Protein AF-A0A4R8LG93-F1 (afdb_monomer)

Sequence (66 aa):
MIHLREEFIKRYLQDVSIRQVAEDIGVSTSMMYLLIQKKRNPGNKVISKILHYYKLPFEEVFSTES

Structure (mmCIF, N/CA/C/O backbone):
data_AF-A0A4R8LG93-F1
#
_entry.id   AF-A0A4R8LG93-F1
#
loop_
_atom_site.group_PDB
_atom_site.id
_atom_site.type_symbol
_atom_site.label_atom_id
_atom_site.label_alt_id
_atom_site.label_comp_id
_atom_site.label_asym_id
_atom_site.label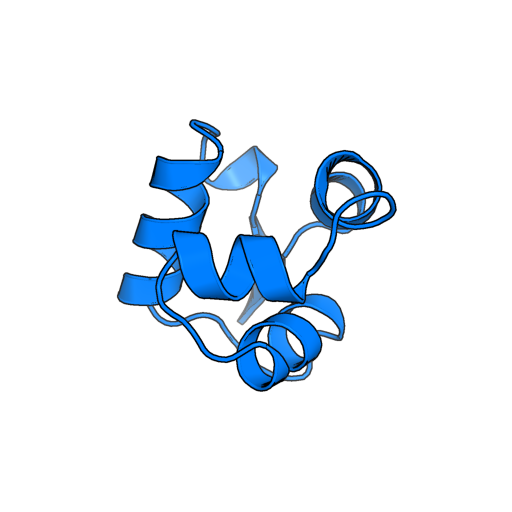_entity_id
_atom_site.label_seq_id
_atom_site.pdbx_PDB_ins_code
_atom_site.Cartn_x
_atom_site.Cartn_y
_atom_site.Cartn_z
_atom_site.occupancy
_atom_site.B_iso_or_equiv
_atom_site.auth_seq_id
_atom_site.auth_comp_id
_atom_site.auth_asym_id
_atom_site.auth_atom_id
_atom_site.pdbx_PDB_model_num
ATOM 1 N N . MET A 1 1 ? 13.603 1.415 -8.970 1.00 87.00 1 MET A N 1
ATOM 2 C CA . MET A 1 1 ? 13.070 0.722 -7.769 1.00 87.00 1 MET A CA 1
ATOM 3 C C . MET A 1 1 ? 11.581 1.062 -7.603 1.00 87.00 1 MET A C 1
ATOM 5 O O . MET A 1 1 ? 11.220 2.177 -7.953 1.00 87.00 1 MET A O 1
ATOM 9 N N . ILE A 1 2 ? 10.706 0.133 -7.168 1.00 94.94 2 ILE A N 1
ATOM 10 C CA . ILE A 1 2 ? 9.248 0.390 -7.023 1.00 94.94 2 ILE A CA 1
ATOM 11 C C . ILE A 1 2 ? 8.907 0.666 -5.555 1.00 94.94 2 ILE A C 1
ATOM 13 O O . ILE A 1 2 ? 9.217 -0.161 -4.697 1.00 94.94 2 ILE A O 1
ATOM 17 N N . HIS A 1 3 ? 8.209 1.767 -5.276 1.00 96.12 3 HIS A N 1
ATOM 18 C CA . HIS A 1 3 ? 7.789 2.158 -3.925 1.00 96.12 3 HIS A CA 1
ATOM 19 C C . HIS A 1 3 ? 6.346 2.650 -3.893 1.00 96.12 3 HIS A C 1
ATOM 21 O O . HIS A 1 3 ? 5.809 3.045 -4.920 1.00 96.12 3 HIS A O 1
ATOM 27 N N . LEU A 1 4 ? 5.724 2.651 -2.710 1.00 96.44 4 LEU A N 1
ATOM 28 C CA . LEU A 1 4 ? 4.442 3.329 -2.506 1.00 96.44 4 LEU A CA 1
ATOM 29 C C . LEU A 1 4 ? 4.627 4.849 -2.621 1.00 96.44 4 LEU A C 1
ATOM 31 O O . LEU A 1 4 ? 5.588 5.401 -2.074 1.00 96.44 4 LEU A O 1
ATOM 35 N N . ARG A 1 5 ? 3.694 5.518 -3.302 1.00 96.44 5 ARG A N 1
ATOM 36 C CA . ARG A 1 5 ? 3.655 6.981 -3.385 1.00 96.44 5 ARG A CA 1
ATOM 37 C C . ARG A 1 5 ? 3.334 7.594 -2.032 1.00 96.44 5 ARG A C 1
ATOM 39 O O . ARG A 1 5 ? 2.524 7.070 -1.269 1.00 96.44 5 ARG A O 1
ATOM 46 N N . GLU A 1 6 ? 3.945 8.735 -1.747 1.00 94.88 6 GLU A N 1
ATOM 47 C CA . GLU A 1 6 ? 3.730 9.427 -0.479 1.00 94.88 6 GLU A CA 1
ATOM 48 C C . GLU A 1 6 ? 2.289 9.935 -0.356 1.00 94.88 6 GLU A C 1
ATOM 50 O O . GLU A 1 6 ? 1.681 9.839 0.709 1.00 94.88 6 GLU A O 1
ATOM 55 N N . GLU A 1 7 ? 1.710 10.404 -1.459 1.00 95.75 7 GLU A N 1
ATOM 56 C CA . GLU A 1 7 ? 0.325 10.864 -1.534 1.00 95.75 7 GLU A CA 1
ATOM 57 C C . GLU A 1 7 ? -0.657 9.719 -1.284 1.00 95.75 7 GLU A C 1
ATOM 59 O O . GLU A 1 7 ? -1.635 9.893 -0.557 1.00 95.75 7 GLU A O 1
ATOM 64 N N . PHE A 1 8 ? -0.363 8.529 -1.817 1.00 96.62 8 PHE A N 1
ATOM 65 C CA . PHE A 1 8 ? -1.137 7.324 -1.540 1.00 96.62 8 PHE A CA 1
ATOM 66 C C . PHE A 1 8 ? -1.078 6.955 -0.053 1.00 96.62 8 PHE A C 1
ATOM 68 O O . PHE A 1 8 ? -2.117 6.729 0.565 1.00 96.62 8 PHE A O 1
ATOM 75 N N . ILE A 1 9 ? 0.120 6.949 0.546 1.00 95.25 9 ILE A N 1
ATOM 76 C CA . ILE A 1 9 ? 0.292 6.648 1.975 1.00 95.25 9 ILE A CA 1
ATOM 77 C C . ILE A 1 9 ? -0.503 7.644 2.830 1.00 95.25 9 ILE A C 1
ATOM 79 O O . ILE A 1 9 ? -1.264 7.229 3.701 1.00 95.25 9 ILE A O 1
ATOM 83 N N . LYS A 1 10 ? -0.370 8.949 2.565 1.00 94.44 10 LYS A N 1
ATOM 84 C CA . LYS A 1 10 ? -1.093 9.998 3.301 1.00 94.44 10 LYS A CA 1
ATOM 85 C C . LYS A 1 10 ? -2.605 9.833 3.187 1.00 94.44 10 LYS A C 1
ATOM 87 O O . LYS A 1 10 ? -3.312 9.877 4.182 1.00 94.44 10 LYS A O 1
ATOM 92 N N . ARG A 1 11 ? -3.103 9.585 1.978 1.00 94.31 11 ARG A N 1
ATOM 93 C CA . ARG A 1 11 ? -4.543 9.532 1.714 1.00 94.31 11 ARG A CA 1
ATOM 94 C C . ARG A 1 11 ? -5.220 8.253 2.200 1.00 94.31 11 ARG A C 1
ATOM 96 O O . ARG A 1 11 ? -6.375 8.308 2.603 1.00 94.31 11 ARG A O 1
ATOM 103 N N . TYR A 1 12 ? -4.537 7.112 2.119 1.00 93.88 12 TYR A N 1
ATOM 104 C CA . TYR A 1 12 ? -5.170 5.801 2.299 1.00 93.88 12 TYR A CA 1
ATOM 105 C C . TYR A 1 12 ? -4.610 4.979 3.454 1.00 93.88 12 TYR A C 1
ATOM 107 O O . TYR A 1 12 ? -5.226 3.978 3.813 1.00 93.88 12 TYR A O 1
ATOM 115 N N . LEU A 1 13 ? -3.453 5.354 4.007 1.00 91.38 13 LEU A N 1
ATOM 116 C CA . LEU A 1 13 ? -2.751 4.574 5.028 1.00 91.38 13 LEU A CA 1
ATOM 117 C C . LEU A 1 13 ? -2.525 5.328 6.353 1.00 91.38 13 LEU A C 1
ATOM 119 O O . LEU A 1 13 ? -2.151 4.681 7.326 1.00 91.38 13 LEU A O 1
ATOM 123 N N . GLN A 1 14 ? -2.755 6.648 6.433 1.00 83.56 14 GLN A N 1
ATOM 124 C CA . GLN A 1 14 ? -2.573 7.409 7.684 1.00 83.56 14 GLN A CA 1
ATOM 125 C C . GLN A 1 14 ? -3.642 7.117 8.743 1.00 83.56 14 GLN A C 1
ATOM 127 O O . GLN A 1 14 ? -3.287 6.853 9.888 1.00 83.56 14 GLN A O 1
ATOM 132 N N . ASP A 1 15 ? -4.921 7.121 8.359 1.00 82.62 15 ASP A N 1
ATOM 133 C CA . ASP A 1 15 ? -6.046 7.028 9.307 1.00 82.62 15 ASP A CA 1
ATOM 134 C C . ASP A 1 15 ? -6.700 5.637 9.353 1.00 82.62 15 ASP A C 1
ATOM 136 O O . ASP A 1 15 ? -7.747 5.441 9.971 1.00 82.62 15 ASP A O 1
ATOM 140 N N . VAL A 1 16 ? -6.096 4.643 8.697 1.00 83.31 16 VAL A N 1
ATOM 141 C CA . VAL A 1 16 ? -6.594 3.261 8.683 1.00 83.31 16 VAL A CA 1
ATOM 142 C C . VAL A 1 16 ? -5.721 2.353 9.539 1.00 83.31 16 VAL A C 1
ATOM 144 O O . VAL A 1 16 ? -4.512 2.541 9.683 1.00 83.31 16 VAL A O 1
ATOM 147 N N . SER A 1 17 ? -6.321 1.286 10.060 1.00 93.56 17 SER A N 1
ATOM 148 C CA . SER A 1 17 ? -5.558 0.215 10.695 1.00 93.56 17 SER A CA 1
ATOM 149 C C . SER A 1 17 ? -4.719 -0.516 9.642 1.00 93.56 17 SER A C 1
ATOM 151 O O . SER A 1 17 ? -5.234 -1.342 8.890 1.00 93.56 17 SER A O 1
ATOM 153 N N . ILE A 1 18 ? -3.406 -0.257 9.612 1.00 94.38 18 ILE A N 1
ATOM 154 C CA . ILE A 1 18 ? -2.452 -0.967 8.735 1.00 94.38 18 ILE A CA 1
ATOM 155 C C . ILE A 1 18 ? -2.540 -2.482 8.919 1.00 94.38 18 ILE A C 1
ATOM 157 O O . ILE A 1 18 ? -2.368 -3.233 7.962 1.00 94.38 18 ILE A O 1
ATOM 161 N N . ARG A 1 19 ? -2.832 -2.940 10.142 1.00 95.38 19 ARG A N 1
ATOM 162 C CA . ARG A 1 19 ? -3.076 -4.355 10.430 1.00 95.38 19 ARG A CA 1
ATOM 163 C C . ARG A 1 19 ? -4.269 -4.888 9.639 1.00 95.38 19 ARG A C 1
ATOM 165 O O . ARG A 1 19 ? -4.130 -5.943 9.036 1.00 95.38 19 ARG A O 1
ATOM 172 N N . GLN A 1 20 ? -5.387 -4.162 9.630 1.00 95.31 20 GLN A N 1
ATOM 173 C CA . GLN A 1 20 ? -6.583 -4.573 8.894 1.00 95.31 20 GLN A CA 1
ATOM 174 C C . GLN A 1 20 ? -6.307 -4.613 7.391 1.00 95.31 20 GLN A C 1
ATOM 176 O O . GLN A 1 20 ? -6.541 -5.631 6.758 1.00 95.31 20 GLN A O 1
ATOM 181 N N . VAL A 1 21 ? -5.692 -3.561 6.838 1.00 95.81 21 VAL A N 1
ATOM 182 C CA . VAL A 1 21 ? -5.319 -3.534 5.413 1.00 95.81 21 VAL A CA 1
ATOM 183 C C . VAL A 1 21 ? -4.407 -4.709 5.063 1.00 95.81 21 VAL A C 1
ATOM 185 O O . VAL A 1 21 ? -4.607 -5.362 4.045 1.00 95.81 21 VAL A O 1
ATOM 188 N N . ALA A 1 22 ? -3.403 -4.992 5.899 1.00 96.00 22 ALA A N 1
ATOM 189 C CA . ALA A 1 22 ? -2.490 -6.108 5.683 1.00 96.00 22 ALA A CA 1
ATOM 190 C C . ALA A 1 22 ? -3.229 -7.456 5.669 1.00 96.00 22 ALA A C 1
ATOM 192 O O . ALA A 1 22 ? -2.964 -8.283 4.796 1.00 96.00 22 ALA A O 1
ATOM 193 N N . GLU A 1 23 ? -4.165 -7.653 6.597 1.00 96.75 23 GLU A N 1
ATOM 194 C CA . GLU A 1 23 ? -5.024 -8.835 6.672 1.00 96.75 23 GLU A CA 1
ATOM 195 C C . GLU A 1 23 ? -5.904 -8.973 5.422 1.00 96.75 23 GLU A C 1
ATOM 197 O O . GLU A 1 23 ? -5.866 -10.016 4.768 1.00 96.75 23 GLU A O 1
ATOM 202 N N . ASP A 1 24 ? -6.578 -7.896 5.014 1.00 96.19 24 ASP A N 1
ATOM 203 C CA . ASP A 1 24 ? -7.491 -7.877 3.867 1.00 96.19 24 ASP A CA 1
ATOM 204 C C . ASP A 1 24 ? -6.773 -8.174 2.545 1.00 96.19 24 ASP A C 1
ATOM 206 O O . ASP A 1 24 ? -7.269 -8.919 1.697 1.00 96.19 24 ASP A O 1
ATOM 210 N N . ILE A 1 25 ? -5.561 -7.640 2.365 1.00 95.56 25 ILE A N 1
ATOM 211 C CA . ILE A 1 25 ? -4.745 -7.940 1.182 1.00 95.56 25 ILE A CA 1
ATOM 212 C C . ILE A 1 25 ? -3.948 -9.245 1.344 1.00 95.56 25 ILE A C 1
ATOM 214 O O . ILE A 1 25 ? -3.277 -9.686 0.407 1.00 95.56 25 ILE A O 1
ATOM 218 N N . GLY A 1 26 ? -3.986 -9.893 2.510 1.00 95.88 26 GLY A N 1
ATOM 219 C CA . GLY A 1 26 ? -3.299 -11.147 2.812 1.00 95.88 26 GLY A CA 1
ATOM 220 C C . GLY A 1 26 ? -1.771 -11.044 2.767 1.00 95.88 26 GLY A C 1
ATOM 221 O O . GLY A 1 26 ? -1.117 -11.812 2.048 1.00 95.88 26 GLY A O 1
ATOM 222 N N . VAL A 1 27 ? -1.200 -10.072 3.478 1.00 95.50 27 VAL A N 1
ATOM 223 C CA . VAL A 1 27 ? 0.240 -9.929 3.755 1.00 95.50 27 VAL A CA 1
ATOM 224 C C . VAL A 1 27 ? 0.460 -9.690 5.252 1.00 95.50 27 VAL A C 1
ATOM 226 O O . VAL A 1 27 ? -0.468 -9.363 5.982 1.00 95.50 27 VAL A O 1
ATOM 229 N N . SER A 1 28 ? 1.692 -9.831 5.745 1.00 96.38 28 SER A N 1
ATOM 230 C CA . SER A 1 28 ? 1.968 -9.498 7.145 1.00 96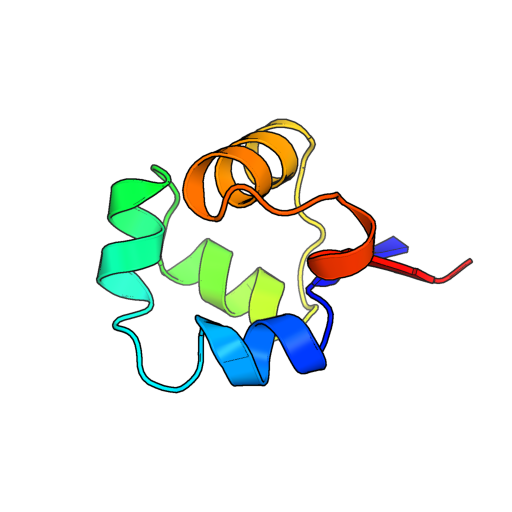.38 28 SER A CA 1
ATOM 231 C C . SER A 1 28 ? 1.955 -7.981 7.374 1.00 96.38 28 SER A C 1
ATOM 233 O O . SER A 1 28 ? 2.432 -7.208 6.540 1.00 96.38 28 SER A O 1
ATOM 235 N N . THR A 1 29 ? 1.509 -7.540 8.552 1.00 96.69 29 THR A N 1
ATOM 236 C CA . THR A 1 29 ? 1.588 -6.125 8.961 1.00 96.69 29 THR A CA 1
ATOM 237 C C . THR A 1 29 ? 3.024 -5.595 8.901 1.00 96.69 29 THR A C 1
ATOM 239 O O . THR A 1 29 ? 3.264 -4.468 8.476 1.00 96.69 29 THR A O 1
ATOM 242 N N . SER A 1 30 ? 4.007 -6.432 9.256 1.00 96.81 30 SER A N 1
ATOM 243 C CA . SER A 1 30 ? 5.432 -6.099 9.153 1.00 96.81 30 SER A CA 1
ATOM 244 C C . SER A 1 30 ? 5.872 -5.812 7.715 1.00 96.81 30 SER A C 1
ATOM 246 O O . SER A 1 30 ? 6.629 -4.871 7.491 1.00 96.81 30 SER A O 1
ATOM 248 N N . MET A 1 31 ? 5.370 -6.569 6.733 1.00 96.38 31 MET A N 1
ATOM 249 C CA . MET A 1 31 ? 5.625 -6.301 5.318 1.00 96.38 31 MET A CA 1
ATOM 250 C C . MET A 1 31 ? 5.069 -4.931 4.930 1.00 96.38 31 MET A C 1
ATOM 252 O O . MET A 1 31 ? 5.800 -4.147 4.335 1.00 96.38 31 MET A O 1
ATOM 256 N N . MET A 1 32 ? 3.826 -4.614 5.308 1.00 96.06 32 MET A N 1
ATOM 257 C CA . MET A 1 32 ? 3.230 -3.306 5.010 1.00 96.06 32 MET A CA 1
ATOM 258 C C . MET A 1 32 ? 4.057 -2.150 5.571 1.00 96.06 32 MET A C 1
ATOM 260 O O . MET A 1 32 ? 4.348 -1.208 4.837 1.00 96.06 32 MET A O 1
ATOM 264 N N . TYR A 1 33 ? 4.526 -2.240 6.819 1.00 96.44 33 TYR A N 1
ATOM 265 C CA . TYR A 1 33 ? 5.406 -1.212 7.385 1.00 96.44 33 TYR A CA 1
ATOM 266 C C . TYR A 1 33 ? 6.723 -1.060 6.617 1.00 96.44 33 TYR A C 1
ATOM 268 O O . TYR A 1 33 ? 7.172 0.065 6.406 1.00 96.44 33 TYR A O 1
ATOM 276 N N . LEU A 1 34 ? 7.333 -2.158 6.157 1.00 96.56 34 LEU A N 1
ATOM 277 C CA . LEU A 1 34 ? 8.550 -2.088 5.342 1.00 96.56 34 LEU A CA 1
ATOM 278 C C . LEU A 1 34 ? 8.305 -1.408 3.988 1.00 96.56 34 LEU A C 1
ATOM 280 O O . LEU A 1 34 ? 9.175 -0.673 3.524 1.00 96.56 34 LEU A O 1
ATOM 284 N N . LEU A 1 35 ? 7.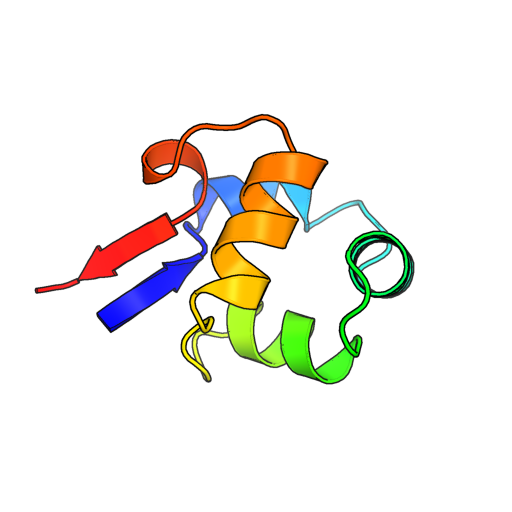136 -1.623 3.375 1.00 95.81 35 LEU A N 1
ATOM 285 C CA . LEU A 1 35 ? 6.747 -0.957 2.128 1.00 95.81 35 LEU A CA 1
ATOM 286 C C . LEU A 1 35 ? 6.500 0.542 2.342 1.00 95.81 35 LEU A C 1
ATOM 288 O O . LEU A 1 35 ? 7.023 1.354 1.584 1.00 95.81 35 LEU A O 1
ATOM 292 N N . ILE A 1 36 ? 5.763 0.909 3.397 1.00 95.25 36 ILE A N 1
ATOM 293 C CA . ILE A 1 36 ? 5.480 2.309 3.768 1.00 95.25 36 ILE A CA 1
ATOM 294 C C . ILE A 1 36 ? 6.783 3.069 4.045 1.00 95.25 36 ILE A C 1
ATOM 296 O O . ILE A 1 36 ? 6.958 4.195 3.595 1.00 95.25 36 ILE A O 1
ATOM 300 N N . GLN A 1 37 ? 7.730 2.435 4.742 1.00 95.00 37 GLN A N 1
ATOM 301 C CA . GLN A 1 37 ? 9.041 3.015 5.053 1.00 95.00 37 GLN A CA 1
ATOM 302 C C . GLN A 1 37 ? 10.040 2.941 3.886 1.00 95.00 37 GLN A C 1
ATOM 304 O O . GLN A 1 37 ? 11.207 3.275 4.079 1.00 95.00 37 GLN A O 1
ATOM 309 N N . LYS A 1 38 ? 9.629 2.453 2.705 1.00 94.12 38 LYS A N 1
ATOM 310 C CA . LYS A 1 38 ? 10.492 2.221 1.530 1.00 94.12 38 LYS A CA 1
ATOM 311 C C . LYS A 1 38 ? 11.722 1.334 1.805 1.00 94.12 38 LYS A C 1
ATOM 313 O O . LYS A 1 38 ?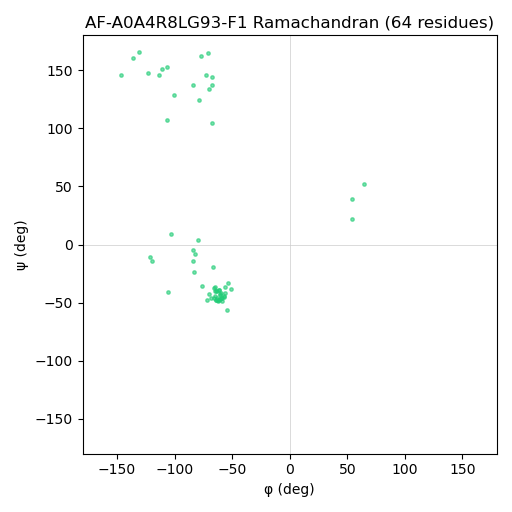 12.682 1.338 1.046 1.00 94.12 38 LYS A O 1
ATOM 318 N N . LYS A 1 39 ? 11.689 0.518 2.864 1.00 95.38 39 LYS A N 1
ATOM 319 C CA . LYS A 1 39 ? 12.767 -0.421 3.238 1.00 95.38 39 LYS A CA 1
ATOM 320 C C . LYS A 1 39 ? 12.715 -1.736 2.464 1.00 95.38 39 LYS A C 1
ATOM 322 O O . LYS A 1 39 ? 13.607 -2.571 2.596 1.00 95.38 39 LYS A O 1
ATOM 327 N N . ARG A 1 40 ? 11.646 -1.959 1.698 1.00 93.62 40 ARG A N 1
ATOM 328 C CA . ARG A 1 40 ? 11.460 -3.141 0.860 1.00 93.62 40 ARG A CA 1
ATOM 329 C C . ARG A 1 40 ? 10.683 -2.788 -0.399 1.00 93.62 40 ARG A C 1
ATOM 331 O O .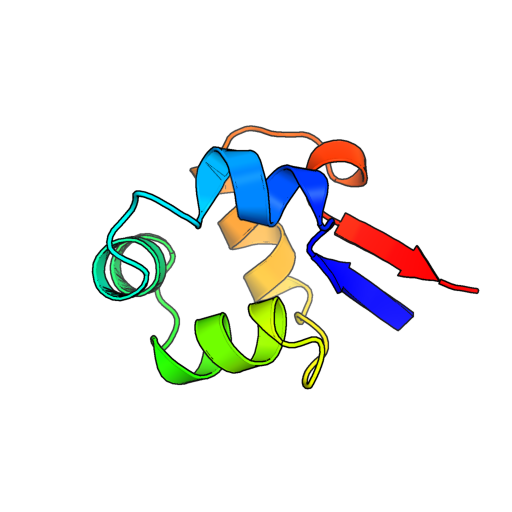 ARG A 1 40 ? 9.758 -1.983 -0.351 1.00 93.62 40 ARG A O 1
ATOM 338 N N . ASN A 1 41 ? 11.016 -3.466 -1.491 1.00 94.69 41 ASN A N 1
ATOM 339 C CA . ASN A 1 41 ? 10.255 -3.385 -2.732 1.00 94.69 41 ASN A CA 1
ATOM 340 C C . ASN A 1 41 ? 9.063 -4.343 -2.687 1.00 94.69 41 ASN A C 1
ATOM 342 O O . ASN A 1 41 ? 9.222 -5.497 -2.261 1.00 94.69 41 ASN A O 1
ATOM 346 N N . PRO A 1 42 ? 7.881 -3.916 -3.153 1.00 95.56 42 PRO A N 1
ATOM 347 C CA . PRO A 1 42 ? 6.762 -4.819 -3.316 1.00 95.56 42 PRO A CA 1
ATOM 348 C C . PRO A 1 42 ? 7.055 -5.776 -4.479 1.00 95.56 42 PRO A C 1
ATOM 350 O O . PRO A 1 42 ? 7.490 -5.368 -5.552 1.00 95.56 42 PRO A O 1
ATOM 353 N N . GLY A 1 43 ? 6.815 -7.071 -4.270 1.00 95.25 43 GLY A N 1
ATOM 354 C CA . GLY A 1 43 ? 6.809 -8.038 -5.371 1.00 95.25 43 GLY A CA 1
ATOM 355 C C . GLY A 1 43 ? 5.511 -7.950 -6.179 1.00 95.25 43 GLY A C 1
ATOM 356 O O . GLY A 1 43 ? 4.498 -7.476 -5.665 1.00 95.25 43 GLY A O 1
ATOM 357 N N . ASN A 1 44 ? 5.498 -8.493 -7.400 1.00 96.00 44 ASN A N 1
ATOM 358 C CA . ASN A 1 44 ? 4.345 -8.429 -8.319 1.00 96.00 44 ASN A CA 1
ATOM 359 C C . ASN A 1 44 ? 3.015 -8.868 -7.679 1.00 96.00 44 ASN A C 1
ATOM 361 O O . ASN A 1 44 ? 1.980 -8.244 -7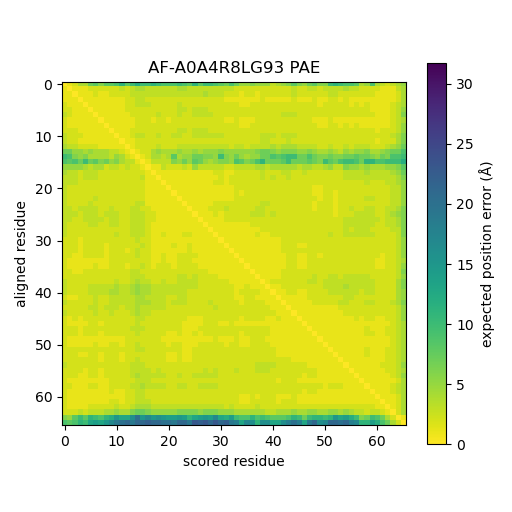.898 1.00 96.00 44 ASN A O 1
ATOM 365 N N . LYS A 1 45 ? 3.039 -9.905 -6.828 1.00 95.94 45 LYS A N 1
ATOM 366 C CA . LYS A 1 45 ? 1.846 -10.372 -6.101 1.00 95.94 45 LYS A CA 1
ATOM 367 C C . LYS A 1 45 ? 1.315 -9.325 -5.117 1.00 95.94 45 LYS A C 1
ATOM 369 O O . LYS A 1 45 ? 0.107 -9.168 -4.997 1.00 95.94 45 LYS A O 1
ATOM 374 N N . VAL A 1 46 ? 2.201 -8.621 -4.414 1.00 96.56 46 VAL A N 1
ATOM 375 C CA . VAL A 1 46 ? 1.823 -7.552 -3.475 1.00 96.56 46 VAL A CA 1
ATOM 376 C C . VAL A 1 46 ? 1.291 -6.343 -4.238 1.00 96.56 46 VAL A C 1
ATOM 378 O O . VAL A 1 46 ? 0.252 -5.815 -3.861 1.00 96.56 46 VAL A O 1
ATOM 381 N N . ILE A 1 47 ? 1.942 -5.967 -5.344 1.00 97.75 47 ILE A N 1
ATOM 382 C CA . ILE A 1 47 ? 1.475 -4.897 -6.239 1.00 97.75 47 ILE A CA 1
ATOM 383 C C . ILE A 1 47 ? 0.042 -5.189 -6.689 1.00 97.75 47 ILE A C 1
ATOM 385 O O . ILE A 1 47 ? -0.857 -4.401 -6.417 1.00 97.75 47 ILE A O 1
ATOM 389 N N . SER A 1 48 ? -0.197 -6.359 -7.290 1.00 97.81 48 SER A N 1
ATOM 390 C CA . SER A 1 48 ? -1.527 -6.749 -7.772 1.00 97.81 48 SER A CA 1
ATOM 391 C C . SER A 1 48 ? -2.593 -6.714 -6.670 1.00 97.81 48 SER A C 1
ATOM 393 O O . SER A 1 48 ? -3.689 -6.210 -6.905 1.00 97.81 48 SER A O 1
ATOM 395 N N . LYS A 1 49 ? -2.268 -7.188 -5.461 1.00 97.44 49 LYS A N 1
ATOM 396 C CA . LYS A 1 49 ? -3.185 -7.174 -4.312 1.00 97.44 49 LYS A CA 1
ATOM 397 C C . LYS A 1 49 ? -3.571 -5.759 -3.883 1.00 97.44 49 LYS A C 1
ATOM 399 O O . LYS A 1 49 ? -4.750 -5.498 -3.672 1.00 97.44 49 LYS A O 1
ATOM 404 N N . ILE A 1 50 ? -2.598 -4.853 -3.781 1.00 97.06 50 ILE A N 1
ATOM 405 C CA . ILE A 1 50 ? -2.847 -3.462 -3.380 1.00 97.06 50 ILE A CA 1
ATOM 406 C C . ILE A 1 50 ? -3.689 -2.746 -4.446 1.00 97.06 50 ILE A C 1
ATOM 408 O O . ILE A 1 50 ? -4.685 -2.113 -4.102 1.00 97.06 50 ILE A O 1
ATOM 412 N N . LEU A 1 51 ? -3.353 -2.898 -5.733 1.00 98.12 51 LEU A N 1
ATOM 413 C CA . LEU A 1 51 ? -4.131 -2.296 -6.825 1.00 98.12 51 LEU A CA 1
ATOM 414 C C . LEU A 1 51 ? -5.573 -2.809 -6.850 1.00 98.12 51 LEU A C 1
ATOM 416 O O . LEU A 1 51 ? -6.504 -2.023 -7.006 1.00 98.12 51 LEU A O 1
ATOM 420 N N . HIS A 1 52 ? -5.769 -4.115 -6.653 1.00 9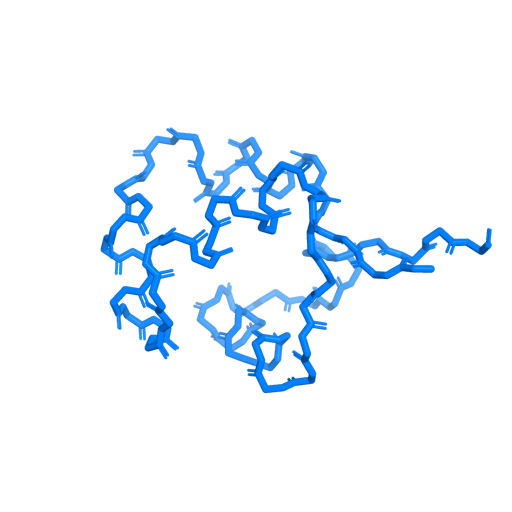7.12 52 HIS A N 1
ATOM 421 C CA . HIS A 1 52 ? -7.102 -4.709 -6.621 1.00 97.12 52 HIS A CA 1
ATOM 422 C C . HIS A 1 52 ? -7.933 -4.213 -5.431 1.00 97.12 52 HIS A C 1
ATOM 424 O O . HIS A 1 52 ? -9.100 -3.869 -5.607 1.00 97.12 52 HIS A O 1
ATOM 430 N N . TYR A 1 53 ? -7.333 -4.145 -4.239 1.00 96.81 53 TYR A N 1
ATOM 431 C CA . TYR A 1 53 ? -8.018 -3.717 -3.021 1.00 96.81 53 TYR A CA 1
ATOM 432 C C . TYR A 1 53 ? -8.479 -2.256 -3.100 1.00 96.81 53 TYR A C 1
ATOM 434 O O . TYR A 1 53 ? -9.642 -1.959 -2.834 1.00 96.81 53 TYR A O 1
ATOM 442 N N . TYR A 1 54 ? -7.598 -1.348 -3.531 1.00 96.38 54 TYR A N 1
ATOM 443 C CA . TYR A 1 54 ? -7.922 0.079 -3.622 1.00 96.38 54 TYR A CA 1
ATOM 444 C C . TYR A 1 54 ? -8.639 0.471 -4.919 1.00 96.38 54 TYR A C 1
ATOM 446 O O . TYR A 1 54 ? -9.196 1.563 -4.991 1.00 96.38 54 TYR A O 1
ATOM 454 N N . LYS A 1 55 ? -8.648 -0.406 -5.934 1.00 97.31 55 LYS A N 1
ATOM 455 C CA . LYS A 1 55 ? -9.197 -0.143 -7.277 1.00 97.31 55 LYS A CA 1
ATOM 456 C C . LYS A 1 55 ? -8.607 1.120 -7.915 1.00 97.31 55 LYS A C 1
ATOM 458 O O . LYS A 1 55 ? -9.312 1.891 -8.562 1.00 97.31 55 LYS A O 1
ATOM 463 N N . LEU A 1 56 ? -7.308 1.319 -7.715 1.00 97.25 56 LEU A N 1
ATOM 464 C CA .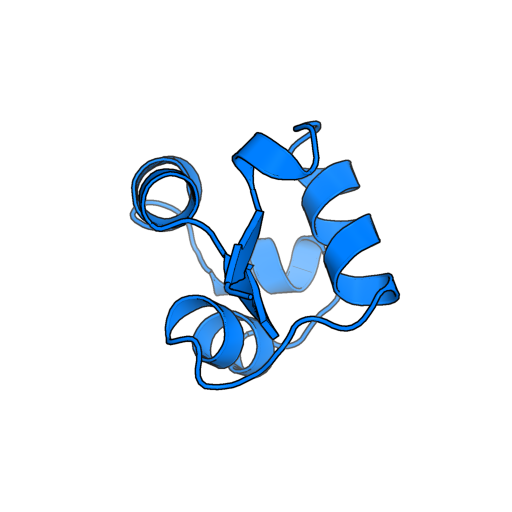 LEU A 1 56 ? -6.544 2.441 -8.253 1.00 97.25 56 LEU A CA 1
ATOM 465 C C . LEU A 1 56 ? -5.563 1.952 -9.323 1.00 97.25 56 LEU A C 1
ATOM 467 O O . LEU A 1 56 ? -5.096 0.809 -9.243 1.00 97.25 56 LEU A O 1
ATOM 471 N N . PRO A 1 57 ? -5.231 2.796 -10.313 1.00 97.56 57 PRO A N 1
ATOM 472 C CA . PRO A 1 57 ? -4.203 2.471 -11.288 1.00 97.56 57 PRO A CA 1
ATOM 473 C C . PRO A 1 57 ? -2.806 2.511 -10.648 1.00 97.56 57 PRO A C 1
ATOM 475 O O . PRO A 1 57 ? -2.617 3.024 -9.541 1.00 97.56 57 PRO A O 1
ATOM 478 N N . PHE A 1 58 ? -1.815 1.933 -11.332 1.00 97.62 58 PHE A N 1
ATOM 479 C CA . PHE A 1 58 ? -0.474 1.738 -10.775 1.00 97.62 58 PHE A CA 1
ATOM 480 C C . PHE A 1 58 ? 0.178 3.057 -10.349 1.00 97.62 58 PHE A C 1
ATOM 482 O O . PHE A 1 58 ? 0.694 3.146 -9.242 1.00 97.62 58 PHE A O 1
ATOM 489 N N . GLU A 1 59 ? 0.102 4.080 -11.189 1.00 96.81 59 GLU A N 1
ATOM 490 C CA . GLU A 1 59 ? 0.692 5.411 -11.031 1.00 96.81 59 GLU A CA 1
ATOM 491 C C . GLU A 1 59 ? 0.090 6.245 -9.885 1.00 96.81 59 GLU A C 1
ATOM 493 O O . GLU A 1 59 ? 0.715 7.187 -9.390 1.00 96.81 59 GLU A O 1
ATOM 498 N N . GLU A 1 60 ? -1.107 5.889 -9.418 1.00 97.56 60 GLU A N 1
ATOM 499 C CA . GLU A 1 60 ? -1.729 6.500 -8.238 1.00 97.56 60 GLU A CA 1
ATOM 500 C C . GLU A 1 60 ? -1.215 5.870 -6.937 1.00 97.56 60 GLU A C 1
ATOM 502 O O . GLU A 1 60 ? -1.236 6.509 -5.888 1.00 97.56 60 GLU A O 1
ATOM 507 N N . VAL A 1 61 ? -0.721 4.628 -6.992 1.00 97.81 61 VAL A N 1
ATOM 508 C CA . VAL A 1 61 ? -0.306 3.851 -5.812 1.00 97.81 61 VAL A CA 1
ATOM 509 C C . VAL A 1 61 ? 1.211 3.755 -5.687 1.00 97.81 61 VAL A C 1
ATOM 511 O O . VAL A 1 61 ? 1.752 3.855 -4.584 1.00 97.81 61 VAL A O 1
ATOM 514 N N . PHE A 1 62 ? 1.909 3.562 -6.802 1.00 97.38 62 PHE A N 1
ATOM 515 C CA . PHE A 1 62 ? 3.332 3.269 -6.859 1.00 97.38 62 PHE A CA 1
ATOM 516 C C . PHE A 1 62 ? 4.096 4.290 -7.702 1.00 97.38 62 PHE A C 1
ATOM 518 O O . PHE A 1 62 ? 3.596 4.811 -8.695 1.00 97.38 62 PHE A O 1
ATOM 525 N N . SER A 1 63 ? 5.344 4.543 -7.313 1.00 95.75 63 SER A N 1
ATOM 526 C CA . SER A 1 63 ? 6.331 5.250 -8.121 1.00 95.75 63 SER A CA 1
ATOM 527 C C . SER A 1 63 ? 7.462 4.307 -8.514 1.00 95.75 63 SER A C 1
ATOM 529 O O . SER A 1 63 ? 7.855 3.412 -7.757 1.00 95.75 63 SER A O 1
ATOM 531 N N . THR A 1 64 ? 7.996 4.521 -9.712 1.00 93.06 64 THR A N 1
ATOM 532 C CA . THR A 1 64 ? 9.254 3.927 -10.152 1.00 93.06 64 THR A CA 1
ATOM 533 C C . THR A 1 64 ? 10.309 5.019 -10.144 1.00 93.06 64 THR A C 1
ATOM 535 O O . THR A 1 64 ? 10.271 5.912 -10.985 1.00 93.06 64 THR A O 1
ATOM 538 N N . GLU A 1 65 ? 11.232 4.976 -9.190 1.00 77.69 65 GLU A N 1
ATOM 539 C CA . GLU A 1 65 ? 12.454 5.775 -9.306 1.00 77.69 65 GLU A CA 1
ATOM 540 C C . GLU A 1 65 ? 13.389 5.032 -10.267 1.00 77.69 65 GLU A C 1
ATOM 542 O O . GLU A 1 65 ? 13.620 3.829 -10.081 1.00 77.69 65 GLU A O 1
ATOM 547 N N . SER A 1 66 ? 13.826 5.710 -11.330 1.00 56.38 66 SER A N 1
ATOM 548 C CA . SER A 1 66 ? 14.828 5.208 -12.279 1.00 56.38 66 SER A CA 1
ATOM 549 C C . SER A 1 66 ? 16.190 5.086 -11.613 1.00 56.38 66 SER A C 1
ATOM 551 O O . SER A 1 66 ? 16.579 6.051 -10.921 1.00 56.38 66 SER A O 1
#

Radius of gyration: 10.65 Å; Cα contacts (8 Å, |Δi|>4): 64; chains: 1; bounding box: 24×22×23 Å

pLDDT: mean 94.34, std 6.03, range [56.38, 98.12]

Secondary structure (DSSP, 8-st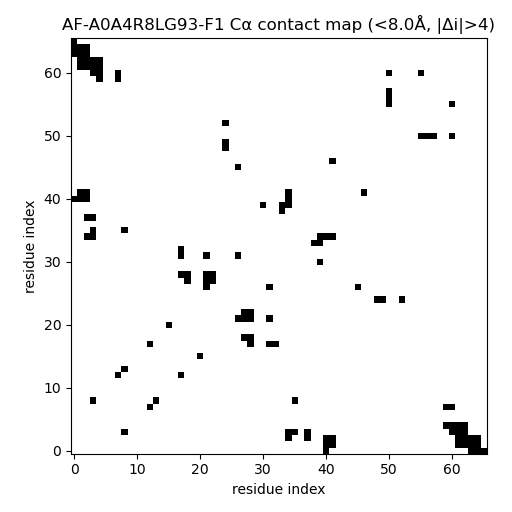ate):
-EEE-HHHHHHHHSSS-HHHHHHHTTS-HHHHHHHHTTSSPPPHHHHHHHHHHHT--HHHHEEE--

Solvent-accessible surface area (backbone atoms only — not comparable to full-atom values): 3853 Å² total; per-residue (Å²): 90,55,35,63,28,68,67,36,42,60,75,68,50,65,92,47,62,57,57,57,54,18,55,77,57,69,48,54,47,70,56,51,53,32,33,76,68,62,76,39,66,72,51,73,71,54,48,53,36,52,34,62,75,72,73,49,59,65,78,64,43,37,41,73,53,129

InterPro domains:
  IPR001387 Cro/C1-type, helix-turn-helix domain [PS50943] (17-61)
  IPR001387 Cro/C1-type, helix-turn-helix domain [cd00093] (4-61)
  IPR010982 Lambda repressor-like, DNA-binding domain superfamily [G3DSA:1.10.260.40] (4-66)
  IPR010982 Lambda repressor-like, DNA-binding domain superfamily [SSF47413] (7-64)

Foldseek 3Di:
DKAWDPQCCVPPPPPDDCCVLCVQLVHHSVVSVCRNVVVDHDDPSSQVSVCVVVVDDSVNTMDDDD

Nearest PDB structures (foldseek):
  1utx-assembly1_B  TM=7.899E-01  e=4.379E-03  Enterococcus faecalis
  2lyj-assembly1_A  TM=7.925E-01  e=6.067E-03  Enterococcus faecalis
  2eby-assembly1_B  TM=8.736E-01  e=1.416E-02  Escherichia coli
  6jpi-assembly1_C  TM=8.042E-01  e=2.236E-02  Pseudomonas aeruginosa PAO1
  3op9-assembly1_A  TM=7.006E-01  e=4.890E-02  Listeria innocua

Mean predicted aligned error: 2.57 Å

Organism: NCBI:txid392010